Protein AF-A0A8T4AAS5-F1 (afdb_monomer_lite)

Structure (mmCIF, N/CA/C/O backbone):
data_AF-A0A8T4AAS5-F1
#
_entry.id   AF-A0A8T4AAS5-F1
#
loop_
_atom_site.group_PDB
_atom_site.id
_atom_site.type_symbol
_atom_site.label_atom_id
_atom_site.label_alt_id
_atom_site.label_comp_id
_atom_site.label_asym_id
_atom_site.label_entity_id
_atom_site.label_seq_id
_atom_site.pdbx_PDB_ins_code
_atom_site.Cartn_x
_atom_site.Cartn_y
_atom_site.Cartn_z
_atom_site.occupancy
_atom_site.B_iso_or_equiv
_atom_site.auth_seq_id
_atom_site.auth_comp_id
_atom_site.auth_asym_id
_atom_site.auth_atom_id
_atom_site.pdbx_PDB_model_num
ATOM 1 N N . MET A 1 1 ? -16.195 -1.903 26.715 1.00 80.69 1 MET A N 1
ATOM 2 C CA . MET A 1 1 ? -16.404 -1.207 25.422 1.00 80.69 1 MET A CA 1
ATOM 3 C C . MET A 1 1 ? -15.091 -0.815 24.754 1.00 80.69 1 MET A C 1
ATOM 5 O O . MET A 1 1 ? -14.826 -1.339 23.684 1.00 80.69 1 MET A O 1
ATOM 9 N N . LEU A 1 2 ? -14.231 0.004 25.379 1.00 92.12 2 LEU A N 1
ATOM 10 C CA . LEU A 1 2 ? -12.935 0.401 24.795 1.00 92.12 2 LEU A CA 1
ATOM 11 C C . LEU A 1 2 ? -12.044 -0.792 24.401 1.00 92.12 2 LEU A C 1
ATOM 13 O O . LEU A 1 2 ? -11.494 -0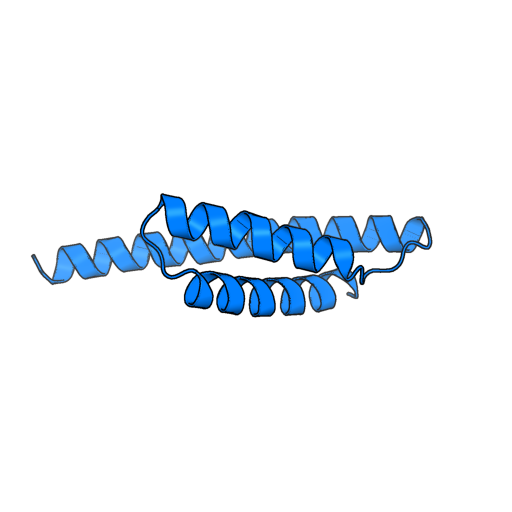.805 23.305 1.00 92.12 2 LEU A O 1
ATOM 17 N N . GLN A 1 3 ? -11.937 -1.805 25.267 1.00 96.19 3 GLN A N 1
ATOM 18 C CA . GLN A 1 3 ? -11.129 -2.992 24.970 1.00 96.19 3 GLN A CA 1
ATOM 19 C C . GLN A 1 3 ? -11.650 -3.759 23.746 1.00 96.19 3 GLN A C 1
ATOM 21 O O . GLN A 1 3 ? -10.864 -4.100 22.876 1.00 96.19 3 GLN A O 1
ATOM 26 N N . LYS A 1 4 ? -12.975 -3.909 23.613 1.00 96.69 4 LYS A N 1
ATOM 27 C CA . LYS A 1 4 ? -13.592 -4.555 22.448 1.00 96.69 4 LYS A CA 1
ATOM 28 C C . LYS A 1 4 ? -13.218 -3.849 21.141 1.00 96.69 4 LYS A C 1
ATOM 30 O O . LYS A 1 4 ? -12.831 -4.514 20.194 1.00 96.69 4 LYS A O 1
ATOM 35 N N . PHE A 1 5 ? -13.284 -2.515 21.097 1.00 97.88 5 PHE A N 1
ATOM 36 C CA . PHE A 1 5 ? -12.876 -1.770 19.901 1.00 97.88 5 PHE A CA 1
ATOM 37 C C . PHE A 1 5 ? -11.393 -1.961 19.573 1.00 97.88 5 PHE A C 1
ATOM 39 O O . PHE A 1 5 ? -11.042 -2.095 18.407 1.00 97.88 5 PHE A O 1
ATOM 46 N N . ARG A 1 6 ? -10.521 -2.012 20.586 1.00 97.44 6 ARG A N 1
ATOM 47 C CA . ARG A 1 6 ? -9.093 -2.291 20.375 1.00 97.44 6 ARG A CA 1
ATOM 48 C C . ARG A 1 6 ? -8.864 -3.694 19.825 1.00 97.44 6 ARG A C 1
ATOM 50 O O . ARG A 1 6 ? -8.029 -3.854 18.945 1.00 97.44 6 ARG A O 1
ATOM 57 N N . ASP A 1 7 ? -9.597 -4.683 20.319 1.00 98.06 7 ASP A N 1
ATOM 58 C CA . ASP A 1 7 ? -9.485 -6.062 19.841 1.00 98.06 7 ASP A CA 1
ATOM 59 C C . ASP A 1 7 ? -10.019 -6.201 18.408 1.00 98.06 7 ASP A C 1
ATOM 61 O O . ASP A 1 7 ? -9.419 -6.897 17.593 1.00 98.06 7 ASP A O 1
ATOM 65 N N . ASP A 1 8 ? -11.107 -5.498 18.079 1.00 98.25 8 ASP A N 1
ATOM 66 C CA . ASP A 1 8 ? -11.650 -5.443 16.720 1.00 98.25 8 ASP A CA 1
ATOM 67 C C . ASP A 1 8 ? -10.641 -4.784 15.753 1.00 98.25 8 ASP A C 1
ATOM 69 O O . ASP A 1 8 ? -10.389 -5.327 14.679 1.00 98.25 8 ASP A O 1
ATOM 73 N N . ILE A 1 9 ? -9.987 -3.683 16.156 1.00 98.12 9 ILE A N 1
ATOM 74 C CA . ILE A 1 9 ? -8.917 -3.038 15.369 1.00 98.12 9 ILE A CA 1
ATOM 75 C C . ILE A 1 9 ? -7.739 -3.992 15.156 1.00 98.12 9 ILE A C 1
ATO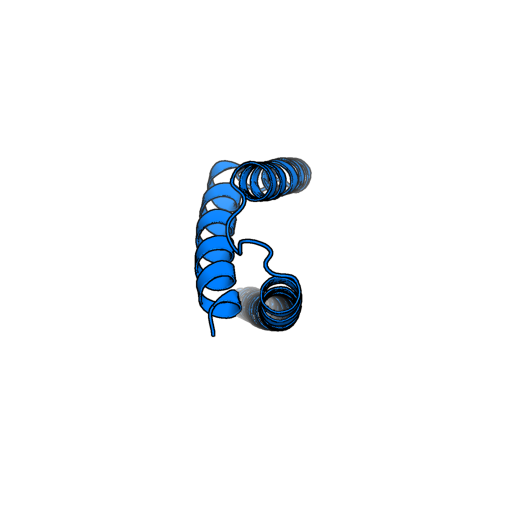M 77 O O . ILE A 1 9 ? -7.316 -4.176 14.022 1.00 98.12 9 ILE A O 1
ATOM 81 N N . ARG A 1 10 ? -7.258 -4.668 16.208 1.00 98.31 10 ARG A N 1
ATOM 82 C CA . ARG A 1 10 ? -6.140 -5.623 16.089 1.00 98.31 10 ARG A CA 1
ATOM 83 C C . ARG A 1 10 ? -6.426 -6.728 15.076 1.00 98.31 10 ARG A C 1
ATOM 85 O O . ARG A 1 10 ? -5.563 -7.054 14.273 1.00 98.31 10 ARG A O 1
ATOM 92 N N . LYS A 1 11 ? -7.644 -7.275 15.080 1.00 98.50 11 LYS A N 1
ATOM 93 C CA . LYS A 1 11 ? -8.052 -8.299 14.106 1.00 98.50 11 LYS A CA 1
ATOM 94 C C . LYS A 1 11 ? -8.048 -7.765 12.676 1.00 98.50 11 LYS A C 1
ATOM 96 O O . LYS A 1 11 ? -7.679 -8.493 11.759 1.00 98.50 11 LYS A O 1
ATOM 101 N N . ILE A 1 12 ? -8.477 -6.519 12.477 1.00 98.56 12 ILE A N 1
ATOM 102 C CA . ILE A 1 12 ? -8.433 -5.872 11.161 1.00 98.56 12 ILE A CA 1
ATOM 103 C C . ILE A 1 12 ? -6.978 -5.663 10.737 1.00 98.56 12 ILE A C 1
ATOM 105 O O . ILE A 1 12 ? -6.630 -5.999 9.610 1.00 98.56 12 ILE A O 1
ATOM 109 N N . ASP A 1 13 ? -6.118 -5.188 11.636 1.00 98.44 13 ASP A N 1
ATOM 110 C CA . ASP A 1 13 ? -4.694 -4.988 11.357 1.00 98.44 13 ASP A CA 1
ATOM 111 C C . ASP A 1 13 ? -4.008 -6.304 10.959 1.00 98.44 13 ASP A C 1
ATOM 113 O O . ASP A 1 13 ? -3.278 -6.354 9.969 1.00 98.44 13 ASP A O 1
ATOM 117 N N . GLU A 1 14 ? -4.298 -7.399 11.665 1.00 98.62 14 GLU A N 1
ATOM 118 C CA . GLU A 1 14 ? -3.818 -8.738 11.304 1.00 98.62 14 GLU A CA 1
ATOM 119 C C . GLU A 1 14 ? -4.276 -9.142 9.895 1.00 98.62 14 GLU A C 1
ATOM 121 O O . GLU A 1 14 ? -3.467 -9.601 9.085 1.00 98.62 14 GLU A O 1
ATOM 126 N N . GLN A 1 15 ? -5.550 -8.918 9.558 1.00 98.69 15 GLN A N 1
ATOM 127 C CA . GLN A 1 15 ? -6.070 -9.198 8.217 1.00 98.69 15 GLN A CA 1
ATOM 128 C C . GLN A 1 15 ? -5.392 -8.339 7.143 1.00 98.69 15 GLN A C 1
ATOM 130 O O . GLN A 1 15 ? -5.066 -8.854 6.073 1.00 98.69 15 GLN A O 1
ATOM 135 N N . LEU A 1 16 ? -5.127 -7.060 7.420 1.00 98.25 16 LEU A N 1
ATOM 136 C CA . LEU A 1 16 ? -4.408 -6.175 6.502 1.00 98.25 16 LEU A CA 1
ATOM 137 C C . LEU A 1 16 ? -2.998 -6.702 6.215 1.00 98.25 16 LEU A C 1
ATOM 139 O O . LEU A 1 16 ? -2.596 -6.761 5.052 1.00 98.25 16 LEU A O 1
ATOM 143 N N . ILE A 1 17 ? -2.268 -7.143 7.242 1.00 98.31 17 ILE A N 1
ATOM 144 C CA . ILE A 1 17 ? -0.928 -7.720 7.070 1.00 98.31 17 ILE A CA 1
ATOM 145 C C . ILE A 1 17 ? -0.978 -9.006 6.239 1.00 98.31 17 ILE A C 1
ATOM 147 O O . ILE A 1 17 ? -0.168 -9.171 5.324 1.00 98.31 17 ILE A O 1
ATOM 151 N N . LEU A 1 18 ? -1.942 -9.894 6.495 1.00 98.50 18 LEU A N 1
ATOM 152 C CA . LEU A 1 18 ? -2.097 -11.129 5.720 1.00 98.50 18 LEU A CA 1
ATOM 153 C C . LEU A 1 18 ? -2.419 -10.849 4.244 1.00 98.50 18 LEU A C 1
ATOM 155 O O . LEU A 1 18 ? -1.833 -11.474 3.358 1.00 98.50 18 LEU A O 1
ATOM 159 N N . LEU A 1 19 ? -3.290 -9.877 3.960 1.00 98.62 19 LEU A N 1
ATOM 160 C CA . LEU A 1 19 ? -3.612 -9.463 2.591 1.00 98.62 19 LEU A CA 1
ATOM 161 C C . LEU A 1 19 ? -2.403 -8.846 1.877 1.00 98.62 19 LEU A C 1
ATOM 163 O O . LEU A 1 19 ? -2.164 -9.121 0.699 1.00 98.62 19 LEU A O 1
ATOM 167 N N . LEU A 1 20 ? -1.606 -8.038 2.579 1.00 98.25 20 LEU A N 1
ATOM 168 C CA . LEU A 1 20 ? -0.370 -7.479 2.031 1.00 98.25 20 LEU A CA 1
ATOM 169 C C . LEU A 1 20 ? 0.658 -8.574 1.729 1.00 98.25 20 LEU A C 1
ATOM 171 O O . LEU A 1 20 ? 1.273 -8.544 0.662 1.00 98.25 20 LEU A O 1
ATOM 175 N N . ALA A 1 21 ? 0.799 -9.571 2.606 1.00 98.25 21 ALA A N 1
ATOM 176 C CA . ALA A 1 21 ? 1.670 -10.720 2.373 1.00 98.25 21 ALA A CA 1
ATOM 177 C C . ALA A 1 21 ? 1.244 -11.509 1.123 1.00 98.25 21 ALA A C 1
ATOM 179 O O . ALA A 1 21 ? 2.073 -11.783 0.255 1.00 98.25 21 ALA A O 1
ATOM 180 N N . GLN A 1 22 ? -0.056 -11.788 0.973 1.00 98.38 22 GLN A N 1
ATOM 181 C CA . GLN A 1 22 ? -0.603 -12.425 -0.230 1.00 98.38 22 GLN A CA 1
ATOM 182 C C . GLN A 1 22 ? -0.329 -11.595 -1.492 1.00 98.38 22 GLN A C 1
ATOM 184 O O . GLN A 1 22 ? 0.106 -12.134 -2.510 1.00 98.38 22 GLN A O 1
ATOM 189 N N . ARG A 1 23 ? -0.511 -10.269 -1.428 1.00 98.12 23 ARG A N 1
ATOM 190 C CA . ARG A 1 23 ? -0.192 -9.363 -2.541 1.00 98.12 23 ARG A CA 1
ATOM 191 C C . ARG A 1 23 ? 1.291 -9.432 -2.926 1.00 98.12 23 ARG A C 1
ATOM 193 O O . ARG A 1 23 ? 1.604 -9.368 -4.114 1.00 98.12 23 ARG A O 1
ATOM 200 N N . MET A 1 24 ? 2.200 -9.542 -1.954 1.00 97.81 24 MET A N 1
ATOM 201 C CA . MET A 1 24 ? 3.641 -9.660 -2.214 1.00 97.81 24 MET A CA 1
ATOM 202 C C . MET A 1 24 ? 4.020 -11.010 -2.826 1.00 97.81 24 MET A C 1
ATOM 204 O O . MET A 1 24 ? 4.911 -11.050 -3.671 1.00 97.81 24 MET A O 1
ATOM 208 N N . GLU A 1 25 ? 3.331 -12.097 -2.473 1.00 98.06 25 GLU A N 1
ATOM 209 C CA . GLU A 1 25 ? 3.527 -13.392 -3.136 1.00 98.06 25 GLU A CA 1
ATOM 210 C C . GLU A 1 25 ? 3.188 -13.298 -4.628 1.00 98.06 25 GLU A C 1
ATOM 212 O O . GLU A 1 25 ? 3.997 -13.656 -5.482 1.00 98.06 25 GLU A O 1
ATOM 217 N N . VAL A 1 26 ? 2.041 -12.694 -4.956 1.00 98.00 26 VAL A N 1
ATOM 218 C CA . VAL A 1 26 ? 1.648 -12.439 -6.351 1.00 98.00 26 VAL A CA 1
ATOM 219 C C . VAL A 1 26 ? 2.667 -11.539 -7.055 1.00 98.00 26 VAL A C 1
ATOM 221 O O . VAL A 1 26 ? 3.020 -11.789 -8.206 1.00 98.00 26 VAL A O 1
ATOM 224 N N . ALA A 1 27 ? 3.180 -10.509 -6.374 1.00 96.75 27 ALA A N 1
ATOM 225 C CA . ALA A 1 27 ? 4.229 -9.655 -6.923 1.00 96.75 27 ALA A CA 1
ATOM 226 C C . ALA A 1 27 ? 5.520 -10.438 -7.215 1.00 96.75 27 ALA A C 1
ATOM 228 O O . ALA A 1 27 ? 6.143 -10.204 -8.246 1.00 96.75 27 ALA A O 1
ATOM 229 N N . ARG A 1 28 ? 5.915 -11.388 -6.361 1.00 97.75 28 ARG A N 1
ATOM 230 C CA . ARG A 1 28 ? 7.093 -12.237 -6.591 1.00 97.75 28 ARG A CA 1
ATOM 231 C C . ARG A 1 28 ? 6.928 -13.098 -7.842 1.00 97.75 28 ARG A C 1
ATOM 233 O O . ARG A 1 28 ? 7.815 -13.109 -8.694 1.00 97.75 28 ARG A O 1
ATOM 240 N N . GLU A 1 29 ? 5.785 -13.761 -7.988 1.00 97.81 29 GLU A N 1
ATOM 241 C CA . GLU A 1 29 ? 5.494 -14.568 -9.179 1.00 97.81 29 GLU A CA 1
ATOM 242 C C . GLU A 1 29 ? 5.428 -13.708 -10.449 1.00 97.81 29 GLU A C 1
ATOM 244 O O . GLU A 1 29 ? 5.990 -14.077 -11.483 1.00 97.81 29 GLU A O 1
ATOM 249 N N . LEU A 1 30 ? 4.846 -12.506 -10.361 1.00 96.12 30 LEU A N 1
ATOM 250 C CA . LEU A 1 30 ? 4.865 -11.532 -11.453 1.00 96.12 30 LEU A CA 1
ATOM 251 C C . LEU A 1 30 ? 6.297 -11.125 -11.831 1.00 96.12 30 LEU A C 1
ATOM 253 O O . LEU A 1 30 ? 6.608 -11.017 -13.016 1.00 96.12 30 LEU A O 1
ATOM 257 N N . GLY A 1 31 ? 7.177 -10.926 -10.847 1.00 96.25 31 GLY A N 1
ATOM 258 C CA . GLY A 1 31 ? 8.593 -10.623 -11.066 1.00 96.25 31 GLY A CA 1
ATOM 259 C C . GLY A 1 31 ? 9.310 -11.735 -11.832 1.00 96.25 31 GLY A C 1
ATOM 260 O O . GLY A 1 31 ? 9.961 -11.463 -12.843 1.00 96.25 31 GLY A O 1
ATOM 261 N N . LYS A 1 32 ? 9.114 -12.998 -11.423 1.00 97.00 32 LYS A N 1
ATOM 262 C CA . LYS A 1 32 ? 9.647 -14.179 -12.130 1.00 97.00 32 LYS A CA 1
ATOM 263 C C . LYS A 1 32 ? 9.158 -14.238 -13.576 1.00 97.00 32 LYS A C 1
ATOM 265 O O . LYS A 1 32 ? 9.966 -14.421 -14.485 1.00 97.00 32 LYS A O 1
ATOM 270 N N . TYR A 1 33 ? 7.857 -14.038 -13.790 1.00 97.25 33 TYR A N 1
ATOM 271 C CA . TYR A 1 33 ? 7.264 -14.017 -15.125 1.00 97.25 33 TYR A CA 1
ATOM 272 C C . TYR A 1 33 ? 7.864 -12.909 -15.996 1.00 97.25 33 TYR A C 1
ATOM 274 O O . TYR A 1 33 ? 8.311 -13.170 -17.112 1.00 97.25 33 TYR A O 1
ATOM 282 N N . LYS A 1 34 ? 7.923 -11.674 -15.485 1.00 95.69 34 LYS A N 1
ATOM 283 C CA . LYS A 1 34 ? 8.495 -10.532 -16.205 1.00 95.69 34 LYS A CA 1
ATOM 284 C C . LYS A 1 34 ? 9.956 -10.779 -16.577 1.00 95.69 34 LYS A C 1
ATOM 286 O O . LYS A 1 34 ? 10.327 -10.575 -17.729 1.00 95.69 34 LYS A O 1
ATOM 291 N N . LYS A 1 35 ? 10.755 -11.303 -15.642 1.00 95.06 35 LYS A N 1
ATOM 292 C CA . LYS A 1 35 ? 12.162 -11.661 -15.866 1.00 95.06 35 LYS A CA 1
ATOM 293 C C . LYS A 1 35 ? 12.321 -12.721 -16.956 1.00 95.06 35 LYS A C 1
ATOM 295 O O . LYS A 1 35 ? 13.151 -12.547 -17.840 1.00 95.06 35 LYS A O 1
ATOM 300 N N . ALA A 1 36 ? 11.508 -13.778 -16.932 1.00 96.88 36 ALA A N 1
ATOM 301 C CA . ALA A 1 36 ? 11.537 -14.831 -17.949 1.00 96.88 36 ALA A CA 1
ATOM 302 C C . ALA A 1 36 ? 11.169 -14.324 -19.357 1.00 96.88 36 ALA A C 1
ATOM 304 O O . ALA A 1 36 ? 11.621 -14.890 -20.348 1.00 96.88 36 ALA A O 1
ATOM 305 N N . ASN A 1 37 ? 10.382 -13.248 -19.444 1.00 96.75 37 ASN A N 1
ATOM 306 C CA . ASN A 1 37 ? 9.906 -12.663 -20.700 1.00 96.75 37 ASN A CA 1
ATOM 307 C C . ASN A 1 37 ? 10.619 -11.351 -21.084 1.00 96.75 37 ASN A C 1
ATOM 309 O O . ASN A 1 37 ? 10.180 -10.677 -22.011 1.00 96.75 37 ASN A O 1
ATOM 313 N N . ASN A 1 38 ? 11.700 -10.970 -20.391 1.00 94.50 38 ASN A N 1
ATOM 314 C CA . ASN A 1 38 ? 12.420 -9.701 -20.595 1.00 94.50 38 ASN A CA 1
ATOM 315 C C . ASN A 1 38 ? 11.533 -8.438 -20.491 1.00 94.50 38 ASN A C 1
ATOM 317 O O . ASN A 1 38 ? 11.781 -7.434 -21.156 1.00 94.50 38 ASN A O 1
ATOM 321 N N . ILE A 1 39 ? 10.499 -8.474 -19.647 1.00 94.50 39 ILE A N 1
ATOM 322 C CA . ILE A 1 39 ? 9.604 -7.341 -19.386 1.00 94.50 39 ILE A CA 1
ATOM 323 C C . ILE A 1 39 ? 10.159 -6.516 -18.209 1.00 94.50 39 ILE A C 1
ATOM 325 O O . ILE A 1 39 ? 10.485 -7.092 -17.165 1.00 94.50 39 ILE A O 1
ATOM 329 N N . PRO A 1 40 ? 10.233 -5.174 -18.308 1.00 91.50 40 PRO A N 1
ATOM 330 C CA . PRO A 1 40 ? 10.636 -4.323 -17.193 1.00 91.50 40 PRO A CA 1
ATOM 331 C C . PRO A 1 40 ? 9.717 -4.446 -15.968 1.00 91.50 40 PRO A C 1
ATOM 333 O O . PRO A 1 40 ? 8.493 -4.564 -16.061 1.00 91.50 40 PRO A O 1
ATOM 336 N N . VAL A 1 41 ? 10.312 -4.382 -14.775 1.00 85.88 41 VAL A N 1
ATOM 337 C CA . VAL A 1 41 ? 9.554 -4.400 -13.511 1.00 85.88 41 VAL A CA 1
ATOM 338 C C . VAL A 1 41 ? 8.741 -3.115 -13.335 1.00 85.88 41 VAL A C 1
ATOM 340 O O . VAL A 1 41 ? 7.591 -3.189 -12.903 1.00 85.88 41 VAL A O 1
ATOM 343 N N . PHE A 1 42 ? 9.326 -1.969 -13.689 1.00 90.06 42 PHE A N 1
ATOM 344 C CA . PHE A 1 42 ? 8.731 -0.645 -13.535 1.00 90.06 42 PHE A CA 1
ATOM 345 C C . PHE A 1 42 ? 7.942 -0.226 -14.777 1.00 90.06 42 PHE A C 1
ATOM 347 O O . PHE A 1 42 ? 8.450 -0.323 -15.892 1.00 90.06 42 PHE A O 1
ATOM 354 N N . ASP A 1 43 ? 6.731 0.275 -14.546 1.00 91.81 43 ASP A N 1
ATOM 355 C CA . ASP A 1 43 ? 5.851 0.872 -15.548 1.00 91.81 43 ASP A CA 1
ATOM 356 C C . ASP A 1 43 ? 5.076 2.017 -14.872 1.00 91.81 43 ASP A C 1
ATOM 358 O O . ASP A 1 43 ? 4.270 1.787 -13.964 1.00 91.81 43 ASP A O 1
ATOM 362 N N . ALA A 1 44 ? 5.383 3.254 -15.269 1.00 92.06 44 ALA A N 1
ATOM 363 C CA . ALA A 1 44 ? 4.847 4.455 -14.633 1.00 92.06 44 ALA A CA 1
ATOM 364 C C . ALA A 1 44 ? 3.334 4.613 -14.855 1.00 92.06 44 ALA A C 1
ATOM 366 O O . ALA A 1 44 ? 2.624 5.026 -13.936 1.00 92.06 44 ALA A O 1
ATOM 367 N N . ASP A 1 45 ? 2.836 4.239 -16.035 1.00 95.38 45 ASP A N 1
ATOM 368 C CA . ASP A 1 45 ? 1.421 4.368 -16.385 1.00 95.38 45 ASP A CA 1
ATOM 369 C C . ASP A 1 45 ? 0.584 3.351 -15.602 1.00 95.38 45 ASP A C 1
ATOM 371 O O . ASP A 1 45 ? -0.483 3.676 -15.071 1.00 95.38 45 ASP A O 1
ATOM 375 N N . VAL A 1 46 ? 1.103 2.128 -15.445 1.00 94.31 46 VAL A N 1
ATOM 376 C CA . VAL A 1 46 ? 0.469 1.096 -14.614 1.00 94.31 46 VAL A CA 1
ATOM 377 C C . VAL A 1 46 ? 0.443 1.508 -13.141 1.00 94.31 46 VAL A C 1
ATOM 379 O O . VAL A 1 46 ? -0.591 1.354 -12.484 1.00 94.31 46 VAL A O 1
ATOM 382 N N . GLU A 1 47 ? 1.540 2.046 -12.599 1.00 95.31 47 GLU A N 1
ATOM 383 C CA . GLU A 1 47 ? 1.575 2.519 -11.208 1.00 95.31 47 GLU A CA 1
ATOM 384 C C . GLU A 1 47 ? 0.585 3.671 -10.972 1.00 95.31 47 GLU A C 1
ATOM 386 O O . GLU A 1 47 ? -0.196 3.619 -10.014 1.00 95.31 47 GL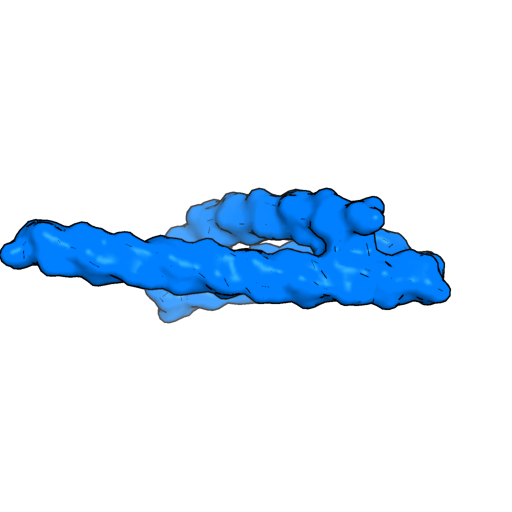U A O 1
ATOM 391 N N . ALA A 1 48 ? 0.535 4.651 -11.880 1.00 96.06 48 ALA A N 1
ATOM 392 C CA . ALA A 1 48 ? -0.421 5.755 -11.820 1.00 96.06 48 ALA A CA 1
ATOM 393 C C . ALA A 1 48 ? -1.877 5.257 -11.869 1.00 96.06 48 ALA A C 1
ATOM 395 O O . ALA A 1 48 ? -2.713 5.688 -11.069 1.00 96.06 48 ALA A O 1
ATOM 396 N N . ALA A 1 49 ? -2.182 4.290 -12.741 1.00 97.81 49 ALA A N 1
ATOM 397 C CA . ALA A 1 49 ? -3.512 3.693 -12.836 1.00 97.81 49 ALA A CA 1
ATOM 398 C C . ALA A 1 49 ? -3.917 2.932 -11.559 1.00 97.81 49 ALA A C 1
ATOM 400 O O . ALA A 1 49 ? -5.078 2.998 -11.139 1.00 97.81 49 ALA A O 1
ATOM 401 N N . ILE A 1 50 ? -2.977 2.229 -10.910 1.00 97.31 50 ILE A N 1
ATOM 402 C CA . ILE A 1 50 ? -3.223 1.547 -9.630 1.00 97.31 50 ILE A CA 1
ATOM 403 C C . ILE A 1 50 ? -3.551 2.567 -8.538 1.00 97.31 50 ILE A C 1
ATOM 405 O O . ILE A 1 50 ? -4.524 2.369 -7.804 1.00 97.31 50 ILE A O 1
ATOM 409 N N . ILE A 1 51 ? -2.765 3.638 -8.420 1.00 97.19 51 ILE A N 1
ATOM 410 C CA . ILE A 1 51 ? -2.986 4.686 -7.415 1.00 97.19 51 ILE A CA 1
ATOM 411 C C . ILE A 1 51 ? -4.355 5.330 -7.627 1.00 97.19 51 ILE A C 1
ATOM 413 O O . ILE A 1 51 ? -5.167 5.371 -6.704 1.00 97.19 51 ILE A O 1
ATOM 417 N N . GLU A 1 52 ? -4.658 5.743 -8.855 1.00 97.75 52 GLU A N 1
ATOM 418 C CA . GLU A 1 52 ? -5.905 6.432 -9.172 1.00 97.75 52 GLU A CA 1
ATOM 419 C C . GLU A 1 52 ? -7.141 5.544 -8.947 1.00 97.75 52 GLU A C 1
ATOM 421 O O . GLU A 1 52 ? -8.145 5.987 -8.381 1.00 97.75 52 GLU A O 1
ATOM 426 N N . ARG A 1 53 ? -7.075 4.254 -9.308 1.00 98.00 53 ARG A N 1
ATOM 427 C CA . ARG A 1 53 ? -8.154 3.298 -9.010 1.00 98.00 53 ARG A CA 1
ATOM 428 C C . ARG A 1 53 ? -8.429 3.214 -7.509 1.00 98.00 53 ARG A C 1
ATOM 430 O O . ARG A 1 53 ? -9.589 3.207 -7.099 1.00 98.00 53 ARG A O 1
ATOM 437 N N . ASN A 1 54 ? -7.380 3.130 -6.696 1.00 97.88 54 ASN A N 1
ATOM 438 C CA . ASN A 1 54 ? -7.524 2.999 -5.249 1.00 97.88 54 ASN A CA 1
ATOM 439 C C . ASN A 1 54 ? -7.915 4.312 -4.571 1.00 97.88 54 ASN A C 1
ATOM 441 O O . ASN A 1 54 ? -8.662 4.273 -3.600 1.00 97.88 54 ASN A O 1
ATOM 445 N N . ARG A 1 55 ? -7.508 5.463 -5.116 1.00 97.62 55 ARG A N 1
ATOM 446 C CA . ARG A 1 55 ? -7.986 6.783 -4.689 1.00 97.62 55 ARG A CA 1
ATOM 447 C C . ARG A 1 55 ? -9.505 6.894 -4.835 1.00 97.62 55 ARG A C 1
ATOM 449 O O . ARG A 1 55 ? -10.189 7.266 -3.888 1.00 97.62 55 ARG A O 1
ATOM 456 N N . ARG A 1 56 ? -10.054 6.479 -5.982 1.00 97.56 56 ARG A N 1
ATOM 457 C CA . ARG A 1 56 ? -11.513 6.441 -6.193 1.00 97.56 56 ARG A CA 1
ATOM 458 C C . ARG A 1 56 ? -12.219 5.468 -5.252 1.00 97.56 56 ARG A C 1
ATOM 460 O O . ARG A 1 56 ? -13.274 5.788 -4.714 1.00 97.56 56 ARG A O 1
ATOM 467 N N . LEU A 1 57 ? -11.632 4.292 -5.025 1.00 97.50 57 LEU A N 1
ATOM 468 C CA . LEU A 1 57 ? -12.177 3.335 -4.062 1.00 97.50 57 LEU A CA 1
ATOM 469 C C . LEU A 1 57 ? -12.185 3.913 -2.638 1.00 97.50 57 LEU A C 1
ATOM 471 O O . LEU A 1 57 ? -13.164 3.727 -1.921 1.00 97.50 57 LEU A O 1
ATOM 475 N N . ALA A 1 58 ? -11.133 4.641 -2.256 1.00 96.94 58 ALA A N 1
ATOM 476 C CA . ALA A 1 58 ? -11.036 5.329 -0.974 1.00 96.94 58 ALA A CA 1
ATOM 477 C C . ALA A 1 58 ? -12.173 6.338 -0.796 1.00 96.94 58 ALA A C 1
ATOM 479 O O . ALA A 1 58 ? -12.910 6.249 0.184 1.00 96.94 58 ALA A O 1
ATOM 480 N N . HIS A 1 59 ? -12.362 7.217 -1.785 1.00 96.50 59 HIS A N 1
ATOM 481 C CA . HIS A 1 59 ? -13.431 8.213 -1.797 1.00 96.50 59 HIS A CA 1
ATOM 482 C C . HIS A 1 59 ? -14.805 7.569 -1.566 1.00 96.50 59 HIS A C 1
ATOM 484 O O . HIS A 1 59 ? -15.539 7.955 -0.658 1.00 96.50 59 HIS A O 1
ATOM 490 N N . ASN A 1 60 ? -15.111 6.510 -2.321 1.00 97.62 60 ASN A N 1
ATOM 491 C CA . ASN A 1 60 ? -16.393 5.804 -2.238 1.00 97.62 60 ASN A CA 1
ATOM 492 C C . ASN A 1 60 ? -16.632 5.103 -0.888 1.00 97.62 60 ASN A C 1
ATOM 494 O O . ASN A 1 60 ? -17.770 4.773 -0.571 1.00 97.62 60 ASN A O 1
ATOM 498 N N . ASN A 1 61 ? -15.578 4.866 -0.102 1.00 97.38 61 ASN A N 1
ATOM 499 C CA . ASN A 1 61 ? -15.649 4.238 1.220 1.00 97.38 61 ASN A CA 1
ATOM 500 C C . ASN A 1 61 ? -15.389 5.237 2.364 1.00 97.38 61 ASN A C 1
ATOM 502 O O . ASN A 1 61 ? -15.1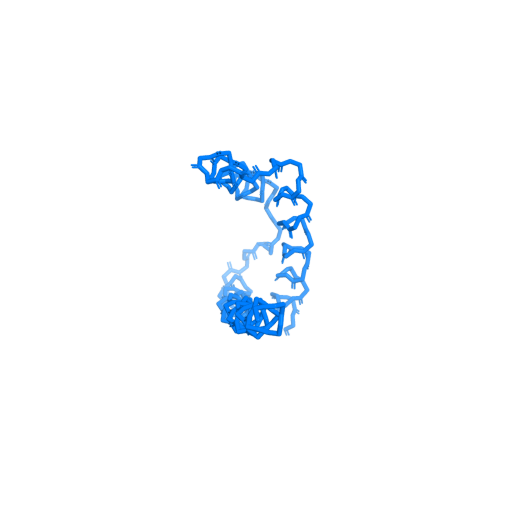42 4.823 3.494 1.00 97.38 61 ASN A O 1
ATOM 506 N N . GLY A 1 62 ? -15.427 6.548 2.090 1.00 97.31 62 GLY A N 1
ATOM 507 C CA . GLY A 1 62 ? -15.241 7.588 3.107 1.00 97.31 62 GLY A CA 1
ATOM 508 C C . GLY A 1 62 ? -13.811 7.703 3.642 1.00 97.31 62 GLY A C 1
ATOM 509 O O . GLY A 1 62 ? -13.599 8.265 4.716 1.00 97.31 62 GLY A O 1
ATOM 510 N N . LEU A 1 63 ? -12.823 7.173 2.917 1.00 97.62 63 LEU A N 1
ATOM 511 C CA . LEU A 1 63 ? -11.409 7.303 3.254 1.00 97.62 63 LEU A CA 1
ATOM 512 C C . LEU A 1 63 ? -10.788 8.505 2.544 1.00 97.62 63 LEU A C 1
ATOM 514 O O . LEU A 1 63 ? -11.100 8.811 1.394 1.00 97.62 63 LEU A O 1
ATOM 518 N N . GLY A 1 64 ? -9.841 9.150 3.224 1.00 97.69 64 GLY A N 1
ATOM 519 C CA . GLY A 1 64 ? -9.060 10.237 2.648 1.00 97.69 64 GLY A CA 1
ATOM 520 C C . GLY A 1 64 ? -8.254 9.765 1.439 1.00 97.69 64 GLY A C 1
ATOM 521 O O . GLY A 1 64 ? -7.409 8.877 1.538 1.00 97.69 64 GLY A O 1
ATOM 522 N N . GLU A 1 65 ? -8.472 10.405 0.301 1.00 97.44 65 GLU A N 1
ATOM 523 C CA . GLU A 1 65 ? -7.800 10.082 -0.956 1.00 97.44 65 GLU A CA 1
ATOM 524 C C . GLU A 1 65 ? -6.273 10.189 -0.858 1.00 97.44 65 GLU A C 1
ATOM 526 O O . GLU A 1 65 ? -5.558 9.264 -1.241 1.00 97.44 65 GLU A O 1
ATOM 531 N N . THR A 1 66 ? -5.772 11.268 -0.248 1.00 96.62 66 THR A N 1
ATOM 532 C CA . THR A 1 66 ? -4.338 11.479 0.006 1.00 96.62 66 THR A CA 1
ATOM 533 C C . THR A 1 66 ? -3.745 10.405 0.918 1.00 96.62 66 THR A C 1
ATOM 535 O O . THR A 1 66 ? -2.584 10.029 0.762 1.00 96.62 66 THR A O 1
ATOM 538 N N . PHE A 1 67 ? -4.528 9.898 1.876 1.00 97.81 67 PHE A N 1
ATOM 539 C CA . PHE A 1 67 ? -4.090 8.818 2.760 1.00 97.81 67 PHE A CA 1
ATOM 540 C C . PHE A 1 67 ? -3.882 7.523 1.966 1.00 97.81 67 PHE A C 1
ATOM 542 O O . PHE A 1 67 ? -2.822 6.905 2.069 1.00 97.81 67 PHE A O 1
ATOM 549 N N . VAL A 1 68 ? -4.847 7.148 1.121 1.00 97.88 68 VAL A N 1
ATOM 550 C CA . VAL A 1 68 ? -4.748 5.922 0.315 1.00 97.88 68 VAL A CA 1
ATOM 551 C C . VAL A 1 68 ? -3.701 6.043 -0.788 1.00 97.88 68 VAL A C 1
ATOM 553 O O . VAL A 1 68 ? -3.001 5.067 -1.051 1.00 97.88 68 VAL A O 1
ATOM 556 N N . GLN A 1 69 ? -3.522 7.225 -1.380 1.00 97.38 69 GLN A N 1
ATOM 557 C CA . GLN A 1 69 ? -2.426 7.472 -2.315 1.00 97.38 69 GLN A CA 1
ATOM 558 C C . GLN A 1 69 ? -1.067 7.155 -1.671 1.00 97.38 69 GLN A C 1
ATOM 560 O O . GLN A 1 69 ? -0.341 6.305 -2.183 1.00 97.38 69 GLN A O 1
ATOM 565 N N . ARG A 1 70 ? -0.759 7.759 -0.514 1.00 98.12 70 ARG A N 1
ATOM 566 C CA . ARG A 1 70 ? 0.512 7.523 0.198 1.00 98.12 70 ARG A CA 1
ATOM 567 C C . ARG A 1 70 ? 0.694 6.060 0.592 1.00 98.12 70 ARG A C 1
ATOM 569 O O . ARG A 1 70 ? 1.787 5.516 0.471 1.00 98.12 70 ARG A O 1
ATOM 576 N N . LEU A 1 71 ? -0.379 5.406 1.039 1.00 97.88 71 LEU A N 1
ATOM 577 C CA . LEU A 1 71 ? -0.350 3.978 1.354 1.00 97.88 71 LEU A CA 1
ATOM 578 C C . LEU A 1 71 ? 0.042 3.143 0.124 1.00 97.88 71 LEU A C 1
ATOM 580 O O . LEU A 1 71 ? 0.891 2.258 0.221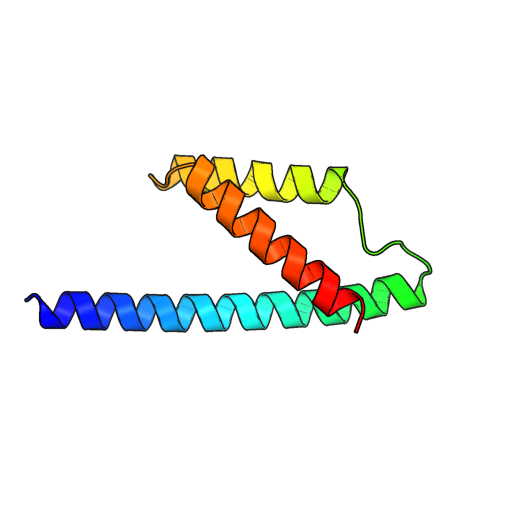 1.00 97.88 71 LEU A O 1
ATOM 584 N N . TYR A 1 72 ? -0.552 3.425 -1.037 1.00 97.75 72 TYR A N 1
ATOM 585 C CA . TYR A 1 72 ? -0.263 2.679 -2.260 1.00 97.75 72 TYR A CA 1
ATOM 586 C C . TYR A 1 72 ? 1.117 2.974 -2.845 1.00 97.75 72 TYR A C 1
ATOM 588 O O . TYR A 1 72 ? 1.719 2.058 -3.400 1.00 97.75 72 TYR A O 1
ATOM 596 N N . GLU A 1 73 ? 1.648 4.186 -2.677 1.00 97.00 73 GLU A N 1
ATOM 597 C CA . GLU A 1 73 ? 3.037 4.513 -3.029 1.00 97.00 73 GLU A CA 1
ATOM 598 C C . GLU A 1 73 ? 4.019 3.597 -2.274 1.00 97.00 73 GLU A C 1
ATOM 600 O O . GLU A 1 73 ? 4.858 2.945 -2.899 1.00 97.00 73 GLU A O 1
ATOM 605 N N . VAL A 1 74 ? 3.842 3.439 -0.955 1.00 98.00 74 VAL A N 1
ATOM 606 C CA . VAL A 1 74 ? 4.674 2.544 -0.124 1.00 98.00 74 VAL A CA 1
ATOM 607 C C . VAL A 1 74 ? 4.506 1.074 -0.529 1.00 98.00 74 VAL A C 1
ATOM 609 O O . VAL A 1 74 ? 5.487 0.341 -0.664 1.00 98.00 74 VAL A O 1
ATOM 612 N N . ILE A 1 75 ? 3.269 0.624 -0.770 1.00 97.94 75 ILE A N 1
ATOM 613 C CA . ILE A 1 75 ? 2.998 -0.757 -1.203 1.00 97.94 75 ILE A CA 1
ATOM 614 C C . ILE A 1 75 ? 3.661 -1.053 -2.556 1.00 97.94 75 ILE A C 1
ATOM 616 O O . ILE A 1 75 ? 4.197 -2.145 -2.753 1.00 97.94 75 ILE A O 1
ATOM 620 N N . LEU A 1 76 ? 3.609 -0.118 -3.509 1.00 97.06 76 LEU A N 1
ATOM 621 C CA . LEU A 1 76 ? 4.220 -0.279 -4.830 1.00 97.06 76 LEU A CA 1
ATOM 622 C C . LEU A 1 76 ? 5.748 -0.285 -4.747 1.00 97.06 76 LEU A C 1
ATOM 624 O O . LEU A 1 76 ? 6.384 -1.077 -5.445 1.00 97.06 76 LEU A O 1
ATOM 628 N N . GLU A 1 77 ? 6.337 0.525 -3.869 1.00 96.31 77 GLU A N 1
ATOM 629 C CA . GLU A 1 77 ? 7.774 0.491 -3.599 1.00 96.31 77 GLU A CA 1
ATOM 630 C C . GLU A 1 77 ? 8.224 -0.897 -3.109 1.00 96.31 77 GLU A C 1
ATOM 632 O O . GLU A 1 77 ? 9.139 -1.490 -3.688 1.00 96.31 77 GLU A O 1
ATOM 637 N N . GLU A 1 78 ? 7.543 -1.469 -2.112 1.00 97.38 78 GLU A N 1
ATOM 638 C CA . GLU A 1 78 ? 7.869 -2.812 -1.609 1.00 97.38 78 GLU A CA 1
ATOM 639 C C . GLU A 1 78 ? 7.589 -3.905 -2.654 1.00 97.38 78 GLU A C 1
ATOM 641 O O . GLU A 1 78 ? 8.355 -4.861 -2.808 1.00 97.38 78 GLU A O 1
ATOM 646 N N . SER A 1 79 ? 6.536 -3.730 -3.456 1.00 96.50 79 SER A N 1
ATOM 647 C CA . SER A 1 79 ? 6.205 -4.617 -4.576 1.00 96.50 79 SER A CA 1
ATOM 648 C C . SER A 1 79 ? 7.318 -4.660 -5.623 1.00 96.50 79 SER A C 1
ATOM 650 O O . SER A 1 79 ? 7.571 -5.719 -6.200 1.00 96.50 79 SER A O 1
ATOM 652 N N . LYS A 1 80 ? 7.977 -3.529 -5.906 1.00 95.62 80 LYS A N 1
ATOM 653 C CA . LYS A 1 80 ? 9.118 -3.459 -6.831 1.00 95.62 80 LYS A CA 1
ATOM 654 C C . LYS A 1 80 ? 10.333 -4.183 -6.269 1.00 95.62 80 LYS A C 1
ATOM 656 O O . LYS A 1 80 ? 10.904 -5.015 -6.969 1.00 95.62 80 LYS A O 1
ATOM 661 N N . LYS A 1 81 ? 10.670 -3.939 -4.997 1.00 95.50 81 LYS A N 1
ATOM 662 C CA . LYS A 1 81 ? 11.755 -4.652 -4.299 1.00 95.50 81 LYS A CA 1
ATOM 663 C C . LYS A 1 81 ? 11.514 -6.160 -4.308 1.00 95.50 81 LYS A C 1
ATOM 665 O O . LYS A 1 81 ? 12.431 -6.929 -4.567 1.00 95.50 81 LYS A O 1
ATOM 670 N N . THR A 1 82 ? 10.273 -6.586 -4.080 1.00 95.31 82 THR A N 1
ATOM 671 C CA . THR A 1 82 ? 9.886 -8.004 -4.089 1.00 95.31 82 THR A CA 1
ATOM 672 C C . THR A 1 82 ? 9.982 -8.642 -5.476 1.00 95.31 82 THR A C 1
ATOM 674 O O . THR A 1 82 ? 10.426 -9.779 -5.574 1.00 95.31 82 THR A O 1
ATOM 677 N N . GLN A 1 83 ? 9.621 -7.921 -6.544 1.00 94.25 83 GLN A N 1
ATOM 678 C CA . GLN A 1 83 ? 9.737 -8.395 -7.935 1.00 94.25 83 GLN A CA 1
ATOM 679 C C . GLN A 1 83 ? 11.188 -8.566 -8.413 1.00 94.25 83 GLN A C 1
ATOM 681 O O . GLN A 1 83 ? 11.425 -9.280 -9.384 1.00 94.25 83 GLN A O 1
ATOM 686 N N . GLN A 1 84 ? 12.136 -7.871 -7.784 1.00 89.06 84 GLN A N 1
ATOM 687 C CA . GLN A 1 84 ? 13.556 -7.889 -8.147 1.00 89.06 84 GLN A CA 1
ATOM 688 C C . GLN A 1 84 ? 14.365 -8.967 -7.412 1.00 89.06 84 GLN A C 1
ATOM 690 O O . GLN A 1 84 ? 15.514 -9.202 -7.788 1.00 89.06 84 GLN A O 1
ATOM 695 N N . LYS A 1 85 ? 13.786 -9.592 -6.378 1.00 79.50 85 LYS A N 1
ATOM 696 C CA . LYS A 1 85 ? 14.373 -10.741 -5.675 1.00 79.50 85 LYS A CA 1
ATOM 697 C C . LYS A 1 85 ? 14.263 -11.994 -6.541 1.00 79.50 85 LYS A C 1
ATOM 699 O O . LYS A 1 85 ? 15.295 -12.682 -6.694 1.00 79.50 85 LYS A O 1
#

Radius of gyration: 15.7 Å; chains: 1; bounding box: 31×26×46 Å

Sequence (85 aa):
MLQKFRDDIRKIDEQLILLLAQRMEVARELGKYKKANNIPVFDADVEAAIIERNRRLAHNNGLGETFVQ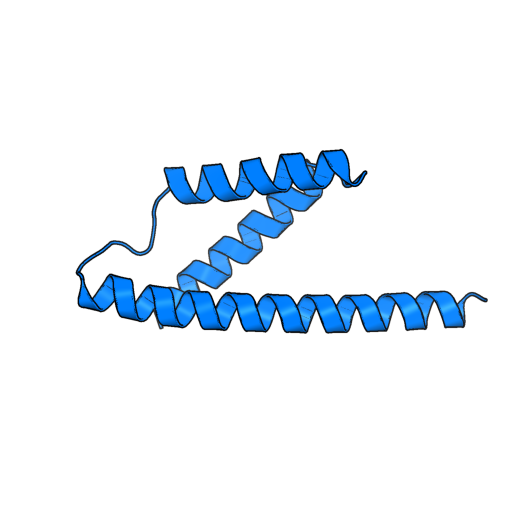RLYEVILEESKKTQQK

Foldseek 3Di:
DVVVVVVVVVVVVVVVVVVLVVVLVVLQVVLVVCVVVVHDLDDPVVLVVVLVVQLVVCVVVVHHSVVSSVVSVVSSVVSSVSSVD

pLDDT: mean 96.26, std 3.37, range [79.5, 98.69]

Secondary structure (DSSP, 8-state):
-HHHHHHHHHHHHHHHHHHHHHHHHHHHHHHHHHHHTT--S--HHHHHHHHHHHHHHHHHTT--HHHHHHHHHHHHHHHHHHHH-